Protein AF-A0A149VIC9-F1 (afdb_monomer_lite)

Sequence (94 aa):
TTLGKAHKHWFRAKFGNGRFRLFFRYDSATKVIIFAWVNDNNSLRTYGAKTDAYKVFQGMLEGGNPPDGWTELSKEASDQAAVDRLENASPSNP

Structure (mmCIF, N/CA/C/O backbone):
data_AF-A0A149VIC9-F1
#
_entry.id   AF-A0A149VIC9-F1
#
loop_
_atom_site.group_PDB
_atom_site.id
_atom_site.type_symbol
_atom_site.label_atom_id
_atom_site.label_alt_id
_atom_site.label_comp_id
_atom_site.label_asym_id
_atom_site.label_entity_id
_atom_site.label_seq_id
_atom_site.pdbx_PDB_ins_code
_atom_site.Cartn_x
_atom_site.Cartn_y
_atom_site.Cartn_z
_atom_site.occupancy
_atom_site.B_iso_or_equiv
_atom_site.auth_seq_id
_atom_site.auth_comp_id
_atom_site.auth_asym_id
_atom_site.auth_atom_id
_atom_site.pdbx_PDB_model_num
ATOM 1 N N . THR A 1 1 ? -10.328 -8.580 -12.087 1.00 59.94 1 THR A N 1
ATOM 2 C CA . THR A 1 1 ? -9.577 -7.589 -11.283 1.00 59.94 1 THR A CA 1
ATOM 3 C C . THR A 1 1 ? -8.101 -7.865 -11.449 1.00 59.94 1 THR A C 1
ATOM 5 O O . THR A 1 1 ? -7.741 -9.021 -11.622 1.00 59.94 1 THR A O 1
ATOM 8 N N . THR A 1 2 ? -7.253 -6.835 -11.462 1.00 67.69 2 THR A N 1
ATOM 9 C CA . THR A 1 2 ? -5.828 -6.994 -11.817 1.00 67.69 2 THR A CA 1
ATOM 10 C C . THR A 1 2 ? -5.015 -7.794 -10.788 1.00 67.69 2 THR A C 1
ATOM 12 O O . THR A 1 2 ? -3.974 -8.315 -11.149 1.00 67.69 2 THR A O 1
ATOM 15 N N . LEU A 1 3 ? -5.513 -7.937 -9.553 1.00 80.19 3 LEU A N 1
ATOM 16 C CA . LEU A 1 3 ? -4.914 -8.741 -8.474 1.00 80.19 3 LEU A CA 1
ATOM 17 C C . LEU A 1 3 ? -5.741 -10.002 -8.136 1.00 80.19 3 LEU A C 1
ATOM 19 O O . LEU A 1 3 ? -5.613 -10.575 -7.065 1.00 80.19 3 LEU A O 1
ATOM 23 N N . GLY A 1 4 ? -6.659 -10.424 -9.012 1.00 78.69 4 GLY A N 1
ATOM 24 C CA . GLY A 1 4 ? -7.534 -11.571 -8.737 1.00 78.69 4 GLY A CA 1
ATOM 25 C C . GLY A 1 4 ? -8.729 -11.257 -7.823 1.00 78.69 4 GLY A C 1
ATOM 26 O O . GLY A 1 4 ? -8.925 -10.127 -7.364 1.00 78.69 4 GLY A O 1
ATOM 27 N N . LYS A 1 5 ? -9.622 -12.242 -7.646 1.00 79.69 5 LYS A N 1
ATOM 28 C CA . LYS A 1 5 ? -10.898 -12.068 -6.919 1.00 79.69 5 LYS A CA 1
ATOM 29 C C . LYS A 1 5 ? -10.731 -11.997 -5.396 1.00 79.69 5 LYS A C 1
ATOM 31 O O . LYS A 1 5 ? -11.614 -11.428 -4.763 1.00 79.69 5 LYS A O 1
ATOM 36 N N . ALA A 1 6 ? -9.650 -12.554 -4.851 1.00 83.25 6 ALA A N 1
ATOM 37 C CA . ALA A 1 6 ? -9.360 -12.546 -3.417 1.00 83.25 6 ALA A CA 1
ATOM 38 C C . ALA A 1 6 ? -8.933 -11.154 -2.917 1.00 83.25 6 ALA A C 1
ATOM 40 O O . ALA A 1 6 ? -9.331 -10.738 -1.841 1.00 83.25 6 ALA A O 1
ATOM 41 N N . HIS A 1 7 ? -8.234 -10.381 -3.752 1.00 85.94 7 HIS A N 1
ATOM 42 C CA . HIS A 1 7 ? -7.610 -9.107 -3.373 1.00 85.94 7 HIS A CA 1
ATOM 43 C C . HIS A 1 7 ? -8.386 -7.881 -3.886 1.00 85.94 7 HIS A C 1
ATOM 45 O O . HIS A 1 7 ? -7.805 -6.890 -4.327 1.00 85.94 7 HIS A O 1
ATOM 51 N N . LYS A 1 8 ? -9.726 -7.942 -3.887 1.00 88.12 8 LYS A N 1
ATOM 52 C CA . LYS A 1 8 ? -10.593 -6.862 -4.413 1.00 88.12 8 LYS A CA 1
ATOM 53 C C . LYS A 1 8 ? -10.542 -5.576 -3.593 1.00 88.12 8 LYS A C 1
ATOM 55 O O . LYS A 1 8 ? -10.869 -4.517 -4.115 1.00 88.12 8 LYS A O 1
ATOM 60 N N . HIS A 1 9 ? -10.168 -5.685 -2.326 1.00 91.44 9 HIS A N 1
ATOM 61 C CA . HIS A 1 9 ? -10.038 -4.568 -1.398 1.00 91.44 9 HIS A CA 1
ATOM 62 C C . HIS A 1 9 ? -8.757 -3.752 -1.579 1.00 91.44 9 HIS A C 1
ATOM 64 O O . HIS A 1 9 ? -8.607 -2.711 -0.941 1.00 91.44 9 HIS A O 1
ATOM 70 N N . TRP A 1 10 ? -7.841 -4.207 -2.432 1.00 94.06 10 TRP A N 1
ATOM 71 C CA . TRP A 1 10 ? -6.658 -3.445 -2.800 1.00 94.06 10 TRP A CA 1
ATOM 72 C C . TRP A 1 10 ? -6.967 -2.482 -3.938 1.00 94.06 10 TRP A C 1
ATOM 74 O O . TRP A 1 10 ? -7.370 -2.869 -5.040 1.00 94.06 10 TRP A O 1
ATOM 84 N N . PHE A 1 11 ? -6.722 -1.207 -3.674 1.00 92.94 11 PHE A N 1
ATOM 85 C CA . PHE A 1 11 ? -6.893 -0.124 -4.624 1.00 92.94 11 PHE A CA 1
ATOM 86 C C . PHE A 1 11 ? -5.549 0.317 -5.187 1.00 92.94 11 PHE A C 1
ATOM 88 O O . PHE A 1 11 ? -4.480 -0.057 -4.700 1.00 92.94 11 PHE A O 1
ATOM 95 N N . ARG A 1 12 ? -5.605 1.120 -6.254 1.00 92.00 12 ARG A N 1
ATOM 96 C CA . ARG A 1 12 ? -4.404 1.651 -6.890 1.00 92.00 12 ARG A CA 1
ATOM 97 C C . ARG A 1 12 ? -4.613 3.052 -7.442 1.00 92.00 12 ARG A C 1
ATOM 99 O O . ARG A 1 12 ? -5.526 3.261 -8.241 1.00 92.00 12 ARG A O 1
ATOM 106 N N . ALA A 1 13 ? -3.679 3.947 -7.143 1.00 92.00 13 ALA A N 1
ATOM 107 C CA . ALA A 1 13 ? -3.532 5.238 -7.811 1.00 92.00 13 ALA A CA 1
ATOM 108 C C . ALA A 1 13 ? -2.393 5.185 -8.842 1.00 92.00 13 ALA A C 1
ATOM 110 O O . ALA A 1 13 ? -1.406 4.475 -8.652 1.00 92.00 13 ALA A O 1
ATOM 111 N N . LYS A 1 14 ? -2.532 5.914 -9.955 1.00 90.06 14 LYS A N 1
ATOM 112 C CA . LYS A 1 14 ? -1.485 6.060 -10.981 1.00 90.06 14 LYS A CA 1
ATOM 113 C C . LYS A 1 14 ? -0.956 7.491 -10.958 1.00 90.06 14 LYS A C 1
ATOM 115 O O . LYS A 1 14 ? -1.760 8.416 -10.959 1.00 90.06 14 LYS A O 1
ATOM 120 N N . PHE A 1 15 ? 0.361 7.669 -10.999 1.00 87.94 15 PHE A N 1
ATOM 121 C CA . PHE A 1 15 ? 1.002 8.990 -11.027 1.00 87.94 15 PHE A CA 1
ATOM 122 C C . PHE A 1 15 ? 2.351 8.946 -11.767 1.00 87.94 15 PHE A C 1
ATOM 124 O O . PHE A 1 15 ? 2.740 7.901 -12.298 1.00 87.94 15 PHE A O 1
ATOM 131 N N . GLY A 1 16 ? 3.026 10.095 -11.897 1.00 85.00 16 GLY A N 1
ATOM 132 C CA . GLY A 1 16 ? 4.294 10.213 -12.634 1.00 85.00 16 GLY A CA 1
ATOM 133 C C . GLY A 1 16 ? 4.168 9.775 -14.094 1.00 85.00 16 GLY A C 1
ATOM 134 O O . GLY A 1 16 ? 4.880 8.881 -14.546 1.00 85.00 16 GLY A O 1
ATOM 135 N N . ASN A 1 17 ? 3.188 10.332 -14.812 1.00 85.00 17 ASN A N 1
ATOM 136 C CA . ASN A 1 17 ? 2.864 9.966 -16.197 1.00 85.00 17 ASN A CA 1
ATOM 137 C C . ASN A 1 17 ? 2.573 8.456 -16.394 1.00 85.00 17 ASN A C 1
ATOM 139 O O . ASN A 1 17 ? 2.965 7.817 -17.378 1.00 85.00 17 ASN A O 1
ATOM 143 N N . GLY A 1 18 ? 1.918 7.861 -15.389 1.00 79.56 18 GLY A N 1
ATOM 144 C CA . GLY A 1 18 ? 1.546 6.447 -15.363 1.00 79.56 18 GLY A CA 1
ATOM 145 C C . GLY A 1 18 ? 2.706 5.482 -15.105 1.00 79.56 18 GLY A C 1
ATOM 146 O O . GLY A 1 18 ? 2.518 4.277 -15.273 1.00 79.56 18 GLY A O 1
ATOM 147 N N . ARG A 1 19 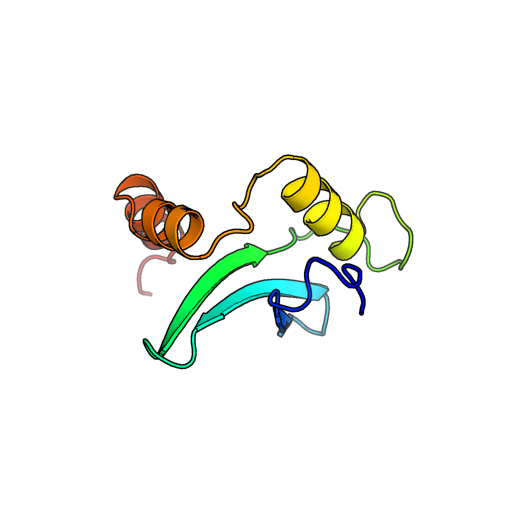? 3.888 5.987 -14.723 1.00 81.00 19 ARG A N 1
ATOM 148 C CA . ARG A 1 19 ? 5.051 5.170 -14.344 1.00 81.00 19 ARG A CA 1
ATOM 149 C C . ARG A 1 19 ? 4.874 4.536 -12.970 1.00 81.00 19 ARG A C 1
ATOM 151 O O . ARG A 1 19 ? 5.226 3.374 -12.786 1.00 81.00 19 ARG A O 1
ATOM 158 N N . PHE A 1 20 ? 4.292 5.280 -12.036 1.00 86.00 20 PHE A N 1
ATOM 159 C CA . PHE A 1 20 ? 4.137 4.838 -10.661 1.00 86.00 20 PHE A CA 1
ATOM 160 C C . PHE A 1 20 ? 2.701 4.423 -10.359 1.00 86.00 20 PHE A C 1
ATOM 162 O O . PHE A 1 20 ? 1.722 4.963 -10.888 1.00 86.00 20 PHE A O 1
ATOM 169 N N . ARG A 1 21 ? 2.601 3.417 -9.505 1.00 90.94 21 ARG A N 1
ATOM 170 C CA . ARG A 1 21 ? 1.411 2.736 -9.033 1.00 90.94 21 ARG A CA 1
ATOM 171 C C . ARG A 1 21 ? 1.562 2.618 -7.524 1.00 90.94 21 ARG A C 1
ATOM 173 O O . ARG A 1 21 ? 2.368 1.833 -7.039 1.00 90.94 21 ARG A O 1
ATOM 180 N N . LEU A 1 22 ? 0.779 3.411 -6.808 1.00 92.88 22 LEU A N 1
ATOM 181 C CA . LEU A 1 22 ? 0.615 3.274 -5.367 1.00 92.88 22 LEU A CA 1
ATOM 182 C C . LEU A 1 22 ? -0.507 2.272 -5.125 1.00 92.88 22 LEU A C 1
ATOM 184 O O . LEU A 1 22 ? -1.620 2.502 -5.601 1.00 92.88 22 LEU A O 1
ATOM 188 N N . PHE A 1 23 ? -0.218 1.194 -4.405 1.00 94.81 23 PHE A N 1
ATOM 189 C CA . PHE A 1 23 ? -1.204 0.245 -3.906 1.00 94.81 23 PHE A CA 1
ATOM 190 C C . PHE A 1 23 ? -1.552 0.576 -2.457 1.00 94.81 23 PHE A C 1
ATOM 192 O O . PHE A 1 23 ? -0.672 0.844 -1.634 1.00 94.81 23 PHE A O 1
ATOM 199 N N . PHE A 1 24 ? -2.848 0.588 -2.161 1.00 95.75 24 PH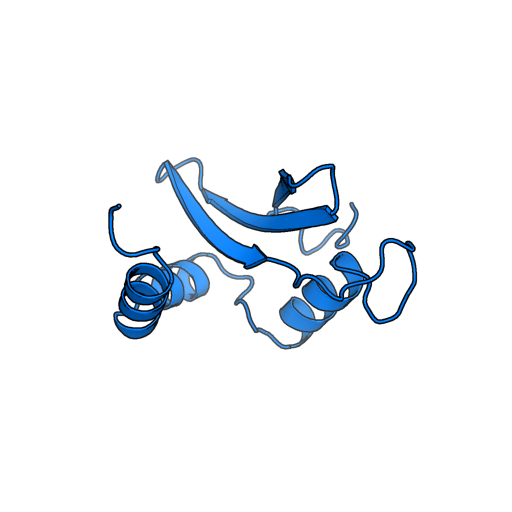E A N 1
ATOM 200 C CA . PHE A 1 24 ? -3.356 1.025 -0.867 1.00 95.75 24 PHE A CA 1
ATOM 201 C C . PHE A 1 24 ? -4.643 0.297 -0.483 1.00 95.75 24 PHE A C 1
ATOM 203 O O . PHE A 1 24 ? -5.357 -0.244 -1.334 1.00 95.75 24 PHE A O 1
ATOM 210 N N . ARG A 1 25 ? -4.941 0.325 0.813 1.00 95.81 25 ARG A N 1
ATOM 211 C CA . ARG A 1 25 ? -6.207 -0.114 1.404 1.00 95.81 25 ARG A CA 1
ATOM 212 C C . ARG A 1 25 ? -6.993 1.097 1.878 1.00 95.81 25 ARG A C 1
ATOM 214 O O . ARG A 1 25 ? -6.414 2.095 2.293 1.00 95.81 25 ARG A O 1
ATOM 221 N N . TYR A 1 26 ? -8.312 1.004 1.792 1.00 94.19 26 TYR A N 1
ATOM 222 C CA . TYR A 1 26 ? -9.232 2.009 2.305 1.00 94.19 26 TYR A CA 1
ATOM 223 C C . TYR A 1 26 ? -10.346 1.306 3.065 1.00 94.19 26 TYR A C 1
ATOM 225 O O . TYR A 1 26 ? -10.903 0.326 2.561 1.00 94.19 26 TYR A O 1
ATOM 233 N N . ASP A 1 27 ? -10.661 1.822 4.246 1.00 92.69 27 ASP A N 1
ATOM 234 C CA . ASP A 1 27 ? -11.852 1.446 4.992 1.00 92.69 27 ASP A CA 1
ATOM 235 C C . ASP A 1 27 ? -12.807 2.637 5.073 1.00 92.69 27 ASP A C 1
ATOM 237 O O . ASP A 1 27 ? -12.477 3.706 5.591 1.00 92.69 27 ASP A O 1
ATOM 241 N N . SER A 1 28 ? -14.018 2.451 4.552 1.00 90.12 28 SER A N 1
ATOM 242 C CA . SER A 1 28 ? -15.021 3.511 4.509 1.00 90.12 28 SER A CA 1
ATOM 243 C C . SER A 1 28 ? -15.629 3.819 5.870 1.00 90.12 28 SER A C 1
ATOM 245 O O . SER A 1 28 ? -16.076 4.946 6.077 1.00 90.12 28 SER A O 1
ATOM 247 N N . ALA A 1 29 ? -15.655 2.846 6.786 1.00 91.44 29 ALA A N 1
ATOM 248 C CA . ALA A 1 29 ? -16.241 3.030 8.110 1.00 91.44 29 ALA A CA 1
ATOM 249 C C . ALA A 1 29 ? -15.378 3.962 8.973 1.00 91.44 29 ALA A C 1
ATOM 251 O O . ALA A 1 29 ? -15.882 4.932 9.535 1.00 91.44 29 ALA A O 1
ATOM 252 N N . THR A 1 30 ? -14.070 3.710 9.016 1.00 91.50 30 THR A N 1
ATOM 253 C CA . THR A 1 30 ? -13.097 4.520 9.767 1.00 91.50 30 THR A CA 1
ATOM 254 C C . THR A 1 30 ? -12.543 5.704 8.975 1.00 91.50 30 THR A C 1
ATOM 256 O O . THR A 1 30 ? -11.929 6.593 9.557 1.00 91.50 30 THR A O 1
ATOM 259 N N . LYS A 1 31 ? -12.782 5.754 7.656 1.00 94.19 31 LYS A N 1
ATOM 260 C CA . LYS A 1 31 ? -12.241 6.762 6.725 1.00 94.19 31 LYS A CA 1
ATOM 261 C C . LYS A 1 31 ? -10.706 6.808 6.708 1.00 94.19 31 LYS A C 1
ATOM 263 O O . LYS A 1 31 ? -10.121 7.862 6.466 1.00 94.19 31 LYS A O 1
ATOM 268 N N . VAL A 1 32 ? -10.061 5.664 6.919 1.00 95.00 32 VAL A N 1
ATOM 269 C CA . VAL A 1 32 ? -8.599 5.527 6.916 1.00 95.00 32 VAL A CA 1
ATOM 270 C C . VAL A 1 32 ? -8.119 4.994 5.568 1.00 95.00 32 VAL A C 1
ATOM 272 O O . VAL A 1 32 ? -8.704 4.065 5.006 1.00 95.00 32 VAL A O 1
ATOM 275 N N . ILE A 1 33 ? -7.026 5.568 5.059 1.00 95.56 33 ILE A N 1
ATOM 276 C CA . ILE A 1 33 ? -6.282 5.064 3.901 1.00 95.56 33 ILE A CA 1
ATOM 277 C C . ILE A 1 33 ? -4.914 4.584 4.386 1.00 95.56 33 ILE A C 1
ATOM 279 O O . ILE A 1 33 ? -4.190 5.345 5.019 1.00 95.56 33 ILE A O 1
ATOM 283 N N . ILE A 1 34 ? -4.549 3.348 4.050 1.00 95.94 34 ILE A N 1
ATOM 284 C CA . ILE A 1 34 ? -3.235 2.772 4.352 1.00 95.94 34 ILE A CA 1
ATOM 285 C C . ILE A 1 34 ? -2.445 2.617 3.058 1.00 95.94 34 ILE A C 1
ATOM 287 O O . ILE A 1 34 ? -2.846 1.869 2.160 1.00 95.94 34 ILE A O 1
ATOM 291 N N . PHE A 1 35 ? -1.303 3.295 2.971 1.00 94.88 35 PHE A N 1
ATOM 292 C CA . PHE A 1 35 ? -0.351 3.137 1.876 1.00 94.88 35 PHE A CA 1
ATOM 293 C C . PHE A 1 35 ? 0.516 1.907 2.113 1.00 94.88 35 PHE A C 1
ATOM 295 O O . PHE A 1 35 ? 1.273 1.862 3.075 1.00 94.88 35 PHE A O 1
ATOM 302 N N . ALA A 1 36 ? 0.419 0.918 1.226 1.00 94.88 36 ALA A N 1
ATOM 303 C CA . ALA A 1 36 ? 1.140 -0.336 1.408 1.00 94.88 36 ALA A CA 1
ATOM 304 C C . ALA A 1 36 ? 2.422 -0.398 0.582 1.00 94.88 36 ALA A C 1
ATOM 306 O O . ALA A 1 36 ? 3.464 -0.809 1.084 1.00 94.88 36 ALA A O 1
ATOM 307 N N . TRP A 1 37 ? 2.368 0.002 -0.692 1.00 93.50 37 TRP A N 1
ATOM 308 C CA . TRP A 1 37 ? 3.536 -0.123 -1.558 1.00 93.50 37 TRP A CA 1
ATOM 309 C C . TRP A 1 37 ? 3.472 0.770 -2.796 1.00 93.50 37 TRP A C 1
ATOM 311 O O . TRP A 1 37 ? 2.409 0.982 -3.382 1.00 93.50 37 TRP A O 1
ATOM 321 N N . VAL A 1 38 ? 4.638 1.249 -3.227 1.00 91.19 38 VAL A N 1
ATOM 322 C CA . VAL A 1 38 ? 4.843 1.948 -4.496 1.00 91.19 38 VAL A CA 1
ATOM 323 C C . VAL A 1 38 ? 5.937 1.236 -5.280 1.00 91.19 38 VAL A C 1
ATOM 325 O O . VAL A 1 38 ? 6.953 0.839 -4.711 1.00 91.19 38 VAL A O 1
ATOM 328 N N . ASN A 1 39 ? 5.746 1.082 -6.589 1.00 89.00 39 ASN A N 1
ATOM 329 C CA . ASN A 1 39 ? 6.794 0.536 -7.442 1.00 89.00 39 ASN A CA 1
ATOM 330 C C . ASN A 1 39 ? 7.966 1.511 -7.610 1.00 89.00 39 ASN A C 1
ATOM 332 O O . ASN A 1 39 ? 7.779 2.726 -7.677 1.00 89.00 39 ASN A O 1
ATOM 336 N N . ASP A 1 40 ? 9.171 0.955 -7.717 1.00 79.56 40 ASP A N 1
ATOM 337 C CA . ASP A 1 40 ? 10.401 1.717 -7.915 1.00 79.56 40 ASP A CA 1
ATOM 338 C C . ASP A 1 40 ? 10.539 2.282 -9.345 1.00 79.56 40 ASP A C 1
ATOM 340 O O . ASP A 1 40 ? 9.741 2.010 -10.248 1.00 79.56 40 ASP A O 1
ATOM 344 N N . ASN A 1 41 ? 11.597 3.065 -9.571 1.00 68.88 41 ASN A N 1
ATOM 345 C CA . ASN A 1 41 ? 11.889 3.673 -10.869 1.00 68.88 41 ASN A CA 1
ATOM 346 C C . ASN A 1 41 ? 12.305 2.651 -11.952 1.00 68.88 41 ASN A C 1
ATOM 348 O O . ASN A 1 41 ? 12.278 2.990 -13.135 1.00 68.88 41 ASN A O 1
ATOM 352 N N . ASN A 1 42 ? 12.680 1.426 -11.579 1.00 66.12 42 ASN A N 1
ATOM 353 C CA . ASN A 1 42 ? 13.244 0.405 -12.470 1.00 66.12 42 ASN A CA 1
ATOM 354 C C . ASN A 1 42 ? 12.208 -0.628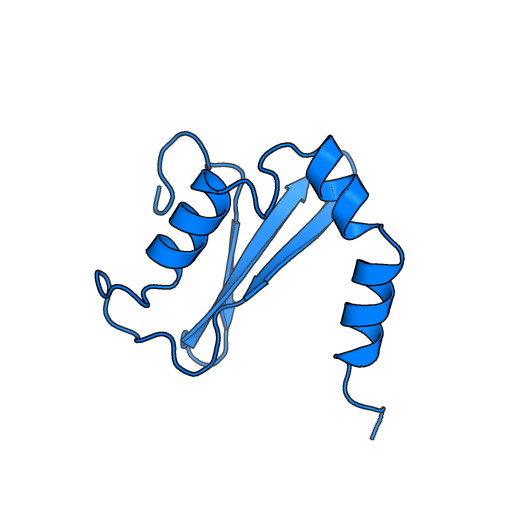 -12.937 1.00 66.12 42 ASN A C 1
ATOM 356 O O . ASN A 1 42 ? 12.446 -1.358 -13.901 1.00 66.12 42 ASN A O 1
ATOM 360 N N . SER A 1 43 ? 11.050 -0.686 -12.283 1.00 61.19 43 SER A N 1
ATOM 361 C CA . SER A 1 43 ? 9.931 -1.537 -12.675 1.00 61.19 43 SER A CA 1
ATOM 362 C C . SER A 1 43 ? 9.467 -1.219 -14.107 1.00 61.19 43 SER A C 1
ATOM 364 O O . SER A 1 43 ? 9.060 -0.102 -14.441 1.00 61.19 43 SER A O 1
ATOM 366 N N . LEU A 1 44 ? 9.601 -2.204 -15.005 1.00 56.78 44 LEU A N 1
ATOM 367 C CA . LEU A 1 44 ? 9.383 -2.016 -16.440 1.00 56.78 44 LEU A CA 1
ATOM 368 C C . LEU A 1 44 ? 7.896 -1.784 -16.743 1.00 56.78 44 LEU A C 1
ATOM 370 O O . LEU A 1 44 ? 7.001 -2.354 -16.121 1.00 56.78 44 LEU A O 1
ATOM 374 N N . ARG A 1 45 ? 7.628 -0.957 -17.762 1.00 54.44 45 ARG A N 1
ATOM 375 C CA . ARG A 1 45 ? 6.272 -0.585 -18.212 1.00 54.44 45 ARG A CA 1
ATOM 376 C C . ARG A 1 45 ? 5.468 -1.768 -18.770 1.00 54.44 45 ARG A C 1
ATOM 378 O O . ARG A 1 45 ? 4.245 -1.668 -18.874 1.00 54.44 45 ARG A O 1
ATOM 385 N N . THR A 1 46 ? 6.146 -2.843 -19.169 1.00 57.44 46 THR A N 1
ATOM 386 C CA . THR A 1 46 ? 5.571 -3.936 -19.954 1.00 57.44 46 THR A CA 1
ATOM 387 C C . THR A 1 46 ? 4.726 -4.858 -19.083 1.00 57.44 46 THR A C 1
ATOM 389 O O . THR A 1 46 ? 5.245 -5.575 -18.226 1.00 57.44 46 THR A O 1
ATOM 392 N N . TYR A 1 47 ? 3.415 -4.856 -19.339 1.00 53.34 47 TYR A N 1
ATOM 393 C CA . TYR A 1 47 ? 2.471 -5.803 -18.750 1.00 53.34 47 TYR A CA 1
ATOM 394 C C . TYR A 1 47 ? 2.966 -7.233 -18.993 1.00 53.34 47 TYR A C 1
ATOM 396 O O . TYR A 1 47 ? 3.209 -7.620 -20.135 1.00 53.34 47 TYR A O 1
ATOM 404 N N . GLY A 1 48 ? 3.167 -7.997 -17.919 1.00 55.84 48 GLY A N 1
ATOM 405 C CA . GLY A 1 48 ? 3.676 -9.366 -18.007 1.00 55.84 48 GLY A CA 1
ATOM 406 C C . GLY A 1 48 ? 5.177 -9.554 -17.745 1.00 55.84 48 GLY A C 1
ATOM 407 O O . GLY A 1 48 ? 5.586 -10.704 -17.560 1.00 55.84 48 GLY A O 1
ATOM 408 N N . ALA A 1 49 ? 5.984 -8.495 -17.632 1.00 65.12 49 ALA A N 1
ATOM 409 C CA . ALA A 1 49 ? 7.376 -8.616 -17.183 1.00 65.12 49 ALA A CA 1
ATOM 410 C C . ALA A 1 49 ? 7.455 -9.109 -15.722 1.00 65.12 49 ALA A C 1
ATOM 412 O O . ALA A 1 49 ? 6.548 -8.864 -14.932 1.00 65.12 49 ALA A O 1
ATOM 413 N N . LYS A 1 50 ? 8.550 -9.778 -15.324 1.00 56.16 50 LYS A N 1
ATOM 414 C CA . LYS A 1 50 ? 8.777 -10.155 -13.907 1.00 56.16 50 LYS A CA 1
ATOM 415 C C . LYS A 1 50 ? 8.814 -8.936 -12.968 1.00 56.16 50 LYS A C 1
ATOM 417 O O . LYS A 1 50 ? 8.528 -9.078 -11.789 1.00 56.16 50 LYS A O 1
ATOM 422 N N . THR A 1 51 ? 9.117 -7.755 -13.507 1.00 60.47 51 THR A N 1
ATOM 423 C CA . THR A 1 51 ? 9.125 -6.458 -12.813 1.00 60.47 51 THR A CA 1
ATOM 424 C C . THR A 1 51 ? 7.821 -5.667 -12.980 1.00 60.47 51 THR A C 1
ATOM 426 O O . THR A 1 51 ? 7.774 -4.477 -12.676 1.00 60.47 51 THR A O 1
ATOM 429 N N . ASP A 1 52 ? 6.752 -6.303 -13.467 1.00 83.25 52 ASP A N 1
ATOM 430 C CA . ASP A 1 52 ? 5.419 -5.705 -13.509 1.00 83.25 52 ASP A CA 1
ATOM 431 C C . ASP A 1 52 ? 4.914 -5.475 -12.079 1.00 83.25 52 ASP A C 1
ATOM 433 O O . ASP A 1 52 ? 4.785 -6.415 -11.294 1.00 83.25 52 ASP A O 1
ATOM 437 N N . ALA A 1 53 ? 4.589 -4.225 -11.754 1.00 86.19 53 ALA A N 1
ATOM 438 C CA . ALA A 1 53 ? 4.099 -3.812 -10.444 1.00 86.19 53 ALA A CA 1
ATOM 439 C C . ALA A 1 53 ? 2.911 -4.649 -9.935 1.00 86.19 53 ALA A C 1
ATOM 441 O O . ALA A 1 53 ? 2.787 -4.839 -8.731 1.00 86.19 53 ALA A O 1
ATOM 442 N N . TYR A 1 54 ? 2.050 -5.173 -10.819 1.00 86.12 54 TYR A N 1
ATOM 443 C CA . TYR A 1 54 ? 0.972 -6.071 -10.386 1.00 86.12 54 TYR A CA 1
ATOM 444 C C . TYR A 1 54 ? 1.477 -7.446 -9.972 1.00 86.12 54 TYR A C 1
ATOM 446 O O . TYR A 1 54 ? 0.997 -7.974 -8.978 1.00 86.12 54 TYR A O 1
ATOM 454 N N . LYS A 1 55 ? 2.438 -8.020 -10.706 1.00 86.50 55 LYS A N 1
ATOM 455 C CA . LYS A 1 55 ? 3.021 -9.325 -10.367 1.00 86.50 55 LYS A CA 1
ATOM 456 C C . LYS A 1 55 ? 3.852 -9.242 -9.095 1.00 86.50 55 LYS A C 1
ATOM 458 O O . LYS A 1 55 ? 3.758 -10.131 -8.261 1.00 86.50 55 LYS A O 1
ATOM 463 N N . VAL A 1 56 ? 4.619 -8.160 -8.941 1.00 88.81 56 VAL A N 1
ATOM 464 C CA . VAL A 1 56 ? 5.390 -7.897 -7.721 1.00 88.81 56 VAL A CA 1
ATOM 465 C C . VAL A 1 56 ? 4.447 -7.761 -6.532 1.00 88.81 56 VAL A C 1
ATOM 467 O O . VAL A 1 56 ? 4.602 -8.485 -5.557 1.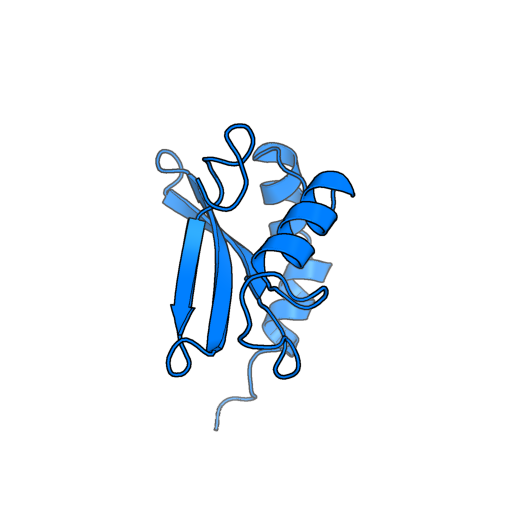00 88.81 56 VAL A O 1
ATOM 470 N N . PHE A 1 57 ? 3.422 -6.911 -6.637 1.00 91.31 57 PHE A N 1
ATOM 471 C CA . PHE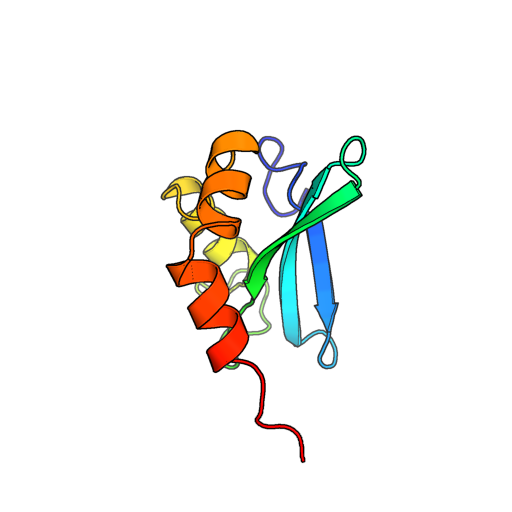 A 1 57 ? 2.484 -6.719 -5.536 1.00 91.31 57 PHE A CA 1
ATOM 472 C C . PHE A 1 57 ? 1.645 -7.973 -5.245 1.00 91.31 57 PHE A C 1
ATOM 474 O O . PHE A 1 57 ? 1.377 -8.278 -4.091 1.00 91.31 57 PHE A O 1
ATOM 481 N N . GLN A 1 58 ? 1.270 -8.752 -6.263 1.00 90.69 58 GLN A N 1
ATOM 482 C CA . GLN A 1 58 ? 0.601 -10.035 -6.047 1.00 90.69 58 GLN A CA 1
ATOM 483 C C . GLN A 1 58 ? 1.511 -11.025 -5.303 1.00 90.69 58 GLN A C 1
ATOM 485 O O . GLN A 1 58 ? 1.070 -11.617 -4.327 1.00 90.69 58 GLN A O 1
ATOM 490 N N . GLY A 1 59 ? 2.777 -11.164 -5.709 1.00 90.44 59 GLY A N 1
ATOM 491 C CA . GLY A 1 59 ? 3.736 -12.026 -5.009 1.00 90.44 59 GLY A CA 1
ATOM 492 C C . GLY A 1 59 ? 4.017 -11.564 -3.574 1.00 90.44 59 GLY A C 1
ATOM 493 O O . GLY A 1 59 ? 4.193 -12.385 -2.683 1.00 90.44 59 GLY A O 1
ATOM 494 N N . MET A 1 60 ? 3.996 -10.252 -3.334 1.00 93.00 60 MET A N 1
ATOM 495 C CA . MET A 1 60 ? 4.055 -9.654 -1.997 1.00 93.00 60 MET A CA 1
ATOM 496 C C . MET A 1 60 ? 2.868 -10.082 -1.118 1.00 93.00 60 MET A C 1
ATOM 498 O O . MET A 1 60 ? 3.074 -10.523 0.011 1.00 93.00 60 MET A O 1
ATOM 502 N N . LEU A 1 61 ? 1.641 -10.029 -1.649 1.00 93.56 61 LEU A N 1
ATOM 503 C CA . LEU A 1 61 ? 0.442 -10.503 -0.946 1.00 93.56 61 LEU A CA 1
ATOM 504 C C . LEU A 1 61 ? 0.481 -12.013 -0.681 1.00 93.56 61 LEU A C 1
ATOM 506 O O . LEU A 1 61 ? 0.145 -12.448 0.416 1.00 93.56 61 LEU A O 1
ATOM 510 N N . GLU A 1 62 ? 0.929 -12.808 -1.656 1.00 91.56 62 GLU A N 1
ATOM 511 C CA . GLU A 1 62 ? 1.135 -14.255 -1.491 1.00 91.56 62 GLU A CA 1
ATOM 512 C C . GLU A 1 62 ? 2.196 -14.560 -0.417 1.00 91.56 62 GLU A C 1
ATOM 514 O O . GLU A 1 62 ? 2.077 -15.545 0.308 1.00 91.56 62 GLU A O 1
ATOM 519 N N . GLY A 1 63 ? 3.200 -13.689 -0.278 1.00 92.31 63 GLY A N 1
ATOM 520 C CA . GLY A 1 63 ? 4.217 -13.740 0.773 1.00 92.31 63 GLY A CA 1
ATOM 521 C C . GLY A 1 63 ? 3.787 -13.153 2.123 1.00 92.31 63 GLY A C 1
ATOM 522 O O . GLY A 1 63 ? 4.583 -13.175 3.058 1.00 92.31 63 GLY A O 1
ATOM 523 N N . GLY A 1 64 ? 2.566 -12.621 2.241 1.00 93.31 64 GLY A N 1
ATOM 524 C CA . GLY A 1 64 ? 2.035 -12.049 3.482 1.00 93.31 64 GLY A CA 1
ATOM 525 C C . GLY A 1 64 ? 2.611 -10.683 3.869 1.00 93.31 64 GLY A C 1
ATOM 526 O O . GLY A 1 64 ? 2.427 -10.257 5.005 1.00 93.31 64 GLY A O 1
ATOM 527 N N . ASN A 1 65 ? 3.297 -9.994 2.955 1.00 92.38 65 ASN A N 1
ATOM 528 C CA . ASN A 1 65 ? 3.827 -8.653 3.187 1.00 92.38 65 ASN A CA 1
ATOM 529 C C . ASN A 1 65 ? 3.537 -7.756 1.971 1.00 92.38 65 ASN A C 1
ATOM 531 O O . ASN A 1 65 ? 4.270 -7.831 0.983 1.00 92.38 65 ASN A O 1
ATOM 535 N N . PRO A 1 66 ? 2.504 -6.899 2.019 1.00 94.44 66 PRO A N 1
ATOM 536 C CA . PRO A 1 66 ? 1.761 -6.503 3.219 1.00 94.44 66 PRO A CA 1
ATOM 537 C C . PRO A 1 66 ? 0.728 -7.559 3.670 1.00 94.44 66 PRO A C 1
ATOM 539 O O . PRO A 1 66 ? 0.266 -8.346 2.837 1.00 94.44 66 PRO A O 1
ATOM 542 N N . PRO A 1 67 ? 0.295 -7.541 4.945 1.00 95.12 67 PRO A N 1
ATOM 543 C CA . PRO A 1 67 ? -0.841 -8.335 5.399 1.00 95.12 67 PRO A CA 1
ATOM 544 C C . PRO A 1 67 ? -2.117 -7.994 4.621 1.00 95.12 67 PRO A C 1
ATOM 546 O O . PRO A 1 67 ? -2.423 -6.828 4.361 1.00 95.12 67 PRO A O 1
ATOM 549 N N . ASP A 1 68 ? -2.899 -9.014 4.267 1.00 92.75 68 ASP A N 1
ATOM 550 C CA . ASP A 1 68 ? -4.149 -8.827 3.516 1.00 92.75 68 ASP A CA 1
ATOM 551 C C . ASP A 1 68 ? -5.314 -8.371 4.423 1.00 92.75 68 ASP A C 1
ATOM 553 O O . ASP A 1 68 ? -6.220 -7.644 3.990 1.00 92.75 68 ASP A O 1
ATOM 557 N N . GLY A 1 69 ? -5.276 -8.776 5.697 1.00 93.12 69 GLY A N 1
ATOM 558 C CA . GLY A 1 69 ? -6.259 -8.446 6.727 1.00 93.12 69 GLY A CA 1
ATOM 559 C C . GLY A 1 69 ? -6.154 -6.997 7.200 1.00 93.12 69 GLY A C 1
ATOM 560 O O . GLY A 1 69 ? -5.067 -6.444 7.340 1.00 93.12 69 GLY A O 1
ATOM 561 N N . TRP A 1 70 ? -7.304 -6.351 7.421 1.00 93.69 70 TRP A N 1
ATOM 562 C CA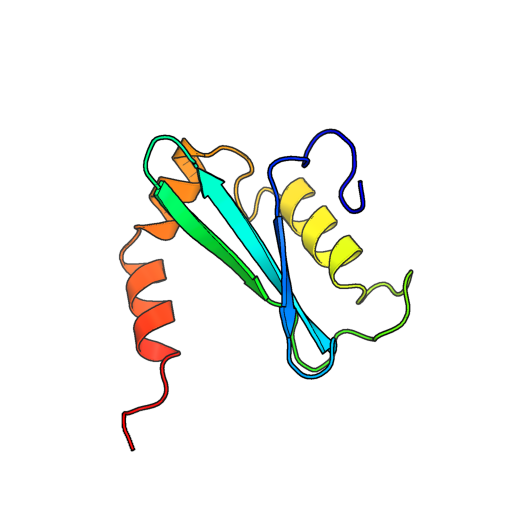 . TRP A 1 70 ? -7.340 -4.938 7.819 1.00 93.69 70 TRP A CA 1
ATOM 563 C C . TRP A 1 70 ? -6.712 -4.706 9.195 1.00 93.69 70 TRP A C 1
ATOM 565 O O . TRP A 1 70 ? -5.970 -3.746 9.368 1.00 93.69 70 TRP A O 1
ATOM 575 N N . THR A 1 71 ? -6.992 -5.581 10.161 1.00 94.50 71 THR A N 1
ATOM 576 C CA . THR A 1 71 ? -6.499 -5.445 11.536 1.00 94.50 71 THR A CA 1
ATOM 577 C C . THR A 1 71 ? -4.978 -5.532 11.592 1.00 94.50 71 THR A C 1
ATOM 579 O O . THR A 1 71 ? -4.343 -4.659 12.181 1.00 94.50 71 THR A O 1
ATOM 582 N N . GLU A 1 72 ? -4.387 -6.546 10.954 1.00 95.75 72 GLU A N 1
ATOM 583 C CA . GLU A 1 72 ? -2.933 -6.709 10.900 1.00 95.75 72 GLU A CA 1
ATOM 584 C C . GLU A 1 72 ? -2.286 -5.550 10.141 1.00 95.75 72 GLU A C 1
ATOM 586 O O . GLU A 1 72 ? -1.355 -4.926 10.646 1.00 95.75 72 GLU A O 1
ATOM 591 N N . LEU A 1 73 ? -2.840 -5.193 8.980 1.00 95.81 73 LEU A N 1
ATOM 592 C CA . LEU A 1 73 ? -2.320 -4.105 8.160 1.00 95.81 73 LEU A CA 1
ATOM 593 C C . LEU A 1 73 ? -2.377 -2.752 8.880 1.00 95.81 73 LEU A C 1
ATOM 595 O O . LEU A 1 73 ? -1.424 -1.982 8.822 1.00 95.81 73 LEU A O 1
ATOM 599 N N . SER A 1 74 ? -3.482 -2.450 9.564 1.00 95.38 74 SER A N 1
ATOM 600 C CA . SER A 1 74 ? -3.639 -1.203 10.318 1.00 95.38 74 SER A CA 1
ATOM 601 C C . SER A 1 74 ? -2.702 -1.148 11.516 1.00 95.38 74 SER A C 1
ATOM 603 O O . SER A 1 74 ? -2.230 -0.063 11.852 1.00 95.38 74 SER A O 1
ATOM 605 N N . LYS A 1 75 ? -2.418 -2.292 12.147 1.00 95.69 75 LYS A N 1
ATOM 606 C CA . LYS A 1 75 ? -1.449 -2.376 13.238 1.00 95.69 75 LYS A CA 1
ATOM 607 C C . LYS A 1 75 ? -0.039 -2.097 12.724 1.00 95.69 75 LYS A C 1
ATOM 609 O O . LYS A 1 75 ? 0.634 -1.249 13.291 1.00 95.69 75 LYS A O 1
ATOM 614 N N . GLU A 1 76 ? 0.380 -2.757 11.645 1.00 95.69 76 GLU A N 1
ATOM 615 C CA . GLU A 1 76 ? 1.708 -2.548 11.050 1.00 95.69 76 GLU A CA 1
ATOM 616 C C . GLU A 1 76 ? 1.891 -1.128 10.511 1.00 95.69 76 GLU A C 1
ATOM 618 O O . GLU A 1 76 ? 2.932 -0.517 10.721 1.00 95.69 76 GLU A O 1
ATOM 623 N N . ALA A 1 77 ? 0.868 -0.565 9.864 1.00 94.88 77 ALA A N 1
ATOM 624 C CA . ALA A 1 77 ? 0.922 0.801 9.351 1.00 94.88 77 ALA A CA 1
ATOM 625 C C . ALA A 1 77 ? 0.996 1.864 10.459 1.00 94.88 77 ALA A C 1
ATOM 627 O O . ALA A 1 77 ? 1.472 2.968 10.208 1.00 94.88 77 ALA A O 1
ATOM 628 N N . SER A 1 78 ? 0.514 1.535 11.660 1.00 94.31 78 SER A N 1
ATOM 629 C CA . SER A 1 78 ? 0.561 2.415 12.835 1.00 94.31 78 SER A CA 1
ATOM 630 C C . SER A 1 78 ? 1.781 2.157 13.724 1.00 94.31 78 SER A C 1
ATOM 632 O O . SER A 1 78 ? 1.929 2.821 14.748 1.00 94.31 78 SER A O 1
ATOM 634 N N . ASP A 1 79 ? 2.623 1.179 13.381 1.00 96.44 79 ASP A N 1
ATOM 635 C CA . ASP A 1 79 ? 3.831 0.880 14.142 1.00 96.44 79 ASP A CA 1
ATOM 636 C C . ASP A 1 79 ? 4.838 2.031 14.030 1.00 96.44 79 ASP A C 1
ATOM 638 O O . ASP A 1 79 ? 4.986 2.643 12.967 1.00 96.44 79 ASP A O 1
ATOM 642 N N . GLN A 1 80 ? 5.559 2.310 15.117 1.00 94.50 80 GLN A N 1
ATOM 643 C CA . GLN A 1 80 ? 6.490 3.436 15.167 1.00 94.50 80 GLN A CA 1
ATOM 644 C C . GLN A 1 80 ? 7.560 3.340 14.075 1.00 94.50 80 GLN A C 1
ATOM 646 O O . GLN A 1 80 ? 7.878 4.346 13.451 1.00 94.50 80 GLN A O 1
ATOM 651 N N . ALA A 1 81 ? 8.050 2.139 13.751 1.00 93.06 81 ALA A N 1
ATOM 652 C CA . ALA A 1 81 ? 9.039 1.982 12.689 1.00 93.06 81 ALA A CA 1
ATOM 653 C C . ALA A 1 81 ? 8.476 2.361 11.307 1.00 93.06 81 ALA A C 1
ATOM 655 O O . ALA A 1 81 ? 9.202 2.885 10.457 1.00 93.06 81 ALA A O 1
ATOM 656 N N . ALA A 1 82 ? 7.184 2.113 11.063 1.00 91.25 82 ALA A N 1
ATOM 657 C CA . ALA A 1 82 ? 6.520 2.509 9.825 1.00 91.25 82 ALA A CA 1
ATOM 658 C C . ALA A 1 82 ? 6.329 4.031 9.749 1.00 91.25 82 ALA A C 1
ATOM 660 O O . ALA A 1 82 ? 6.571 4.620 8.689 1.00 91.25 82 ALA A O 1
ATOM 661 N N . VAL A 1 83 ? 5.953 4.655 10.871 1.00 90.81 83 VAL A N 1
ATOM 662 C CA . VAL A 1 83 ? 5.829 6.114 11.010 1.00 90.81 83 VAL A CA 1
ATOM 663 C C . VAL A 1 83 ? 7.181 6.785 10.773 1.00 90.81 83 VAL A C 1
ATOM 665 O O . VAL A 1 83 ? 7.301 7.602 9.860 1.00 90.81 83 VAL A O 1
ATOM 668 N N . ASP A 1 84 ? 8.223 6.350 11.482 1.00 92.81 84 ASP A N 1
ATOM 669 C CA . ASP A 1 84 ? 9.579 6.890 11.362 1.00 92.81 84 ASP A CA 1
ATOM 670 C C . ASP A 1 84 ? 10.102 6.767 9.925 1.00 92.81 84 ASP A C 1
ATOM 672 O O . ASP A 1 84 ? 10.731 7.680 9.388 1.00 92.81 84 ASP A O 1
ATOM 676 N N . ARG A 1 85 ? 9.840 5.640 9.249 1.00 90.19 85 ARG A N 1
ATOM 677 C CA . ARG A 1 85 ? 10.251 5.445 7.850 1.00 90.19 85 ARG A CA 1
ATOM 678 C C . ARG A 1 85 ? 9.587 6.454 6.916 1.00 90.19 85 ARG A C 1
ATOM 680 O O . ARG A 1 85 ? 10.228 6.907 5.968 1.00 90.19 85 ARG A O 1
ATOM 687 N N . LEU A 1 86 ? 8.312 6.765 7.140 1.00 86.38 86 LEU A N 1
ATOM 688 C CA . LEU A 1 86 ? 7.575 7.732 6.328 1.00 86.38 86 LEU A CA 1
ATOM 689 C C . LEU A 1 86 ? 8.059 9.164 6.588 1.00 86.38 86 LEU A C 1
ATOM 691 O O . LEU A 1 86 ? 8.256 9.920 5.635 1.00 86.38 86 LEU A O 1
ATOM 695 N N . GLU A 1 87 ? 8.298 9.516 7.849 1.00 88.81 87 GLU A N 1
ATOM 696 C CA . GLU A 1 87 ? 8.849 10.818 8.231 1.00 88.81 87 GLU A CA 1
ATOM 697 C C . GLU A 1 87 ? 10.236 11.032 7.615 1.00 88.81 87 GLU A C 1
ATOM 699 O O . GLU A 1 87 ? 10.462 12.033 6.941 1.00 88.81 87 GLU A O 1
ATOM 704 N N . ASN A 1 88 ? 11.124 10.040 7.717 1.00 88.94 88 ASN A N 1
ATOM 705 C CA . ASN A 1 88 ? 12.470 10.099 7.136 1.00 88.94 88 ASN A CA 1
ATOM 706 C C . ASN A 1 88 ? 12.485 10.098 5.598 1.00 88.94 88 ASN A C 1
ATOM 708 O O . ASN A 1 88 ? 13.457 10.539 4.986 1.00 88.94 88 ASN A O 1
ATOM 712 N N . ALA A 1 89 ? 11.437 9.576 4.954 1.00 82.00 89 ALA A N 1
ATOM 713 C CA . ALA A 1 89 ? 11.294 9.610 3.499 1.00 82.00 89 ALA A CA 1
ATOM 714 C C . ALA A 1 89 ? 10.757 10.956 2.985 1.00 82.00 89 ALA A C 1
ATOM 716 O O . ALA A 1 89 ? 10.810 11.212 1.778 1.00 82.00 89 ALA A O 1
ATOM 717 N N . SER A 1 90 ? 10.224 11.799 3.873 1.00 75.69 90 SER A N 1
ATOM 718 C CA . SER A 1 90 ? 9.772 13.134 3.503 1.00 75.69 90 SER A CA 1
ATOM 719 C C . SER A 1 90 ? 10.997 14.004 3.214 1.00 75.69 90 SER A C 1
ATOM 721 O O . SER A 1 90 ? 11.926 14.036 4.022 1.00 75.69 90 SER A O 1
ATOM 723 N N . PRO A 1 91 ? 11.052 14.700 2.064 1.00 70.75 91 PRO A N 1
ATOM 724 C CA . PRO A 1 91 ? 12.130 15.645 1.824 1.00 70.75 91 PRO A CA 1
ATOM 725 C C . PRO A 1 91 ? 12.112 16.696 2.937 1.00 70.75 91 PRO A C 1
ATOM 727 O O . PRO A 1 91 ? 11.043 17.182 3.311 1.00 70.75 91 PRO A O 1
ATOM 730 N N . SER A 1 92 ? 13.288 17.045 3.463 1.00 63.69 92 SER A N 1
ATOM 731 C CA . SER A 1 92 ? 13.443 18.213 4.332 1.00 63.69 92 SER A CA 1
ATOM 732 C C . SER A 1 92 ? 12.762 19.404 3.658 1.00 63.69 92 SER A C 1
ATOM 734 O O . SER A 1 92 ? 13.018 19.637 2.472 1.00 63.69 92 SER A O 1
ATOM 736 N N . ASN A 1 93 ? 11.878 20.102 4.385 1.00 57.41 93 ASN A N 1
ATOM 737 C CA . ASN A 1 93 ? 11.207 21.301 3.877 1.00 57.41 93 ASN A CA 1
ATOM 738 C C . ASN A 1 93 ? 12.240 22.207 3.177 1.00 57.41 93 ASN A C 1
ATOM 740 O O . ASN A 1 93 ? 13.317 22.402 3.751 1.00 57.41 93 ASN A O 1
ATOM 744 N N . PRO A 1 94 ? 11.954 22.695 1.957 1.00 56.59 94 PRO A N 1
ATOM 745 C CA . PRO A 1 94 ? 12.851 23.607 1.258 1.00 56.59 94 PRO A CA 1
ATOM 746 C C . PRO A 1 94 ? 13.056 24.916 2.027 1.00 56.59 94 PRO A C 1
ATOM 748 O O . PRO A 1 94 ? 12.130 25.326 2.769 1.00 56.59 94 PRO A O 1
#

InterPro domains:
  IPR021679 Toxin endonuclease, YhaV [PF11663] (2-77)

Radius of gyration: 14.1 Å; chains: 1; bounding box: 30×38×35 Å

Secondary structure (DSSP, 8-state):
-TTTTTTTTEEEEEETTTTEEEEEEEETTTTEEEEEEE--TTS-SSTTSTT-HHHHHHHHHHTTSS-SSHHHHHHHHTSHHHHHHHHHHSPP--

Organism: NCBI:txid178901

pLDDT: mean 85.11, std 12.51, range [53.34, 96.44]

Foldseek 3Di:
DLLDPLQPQWDWDADPVRQKIFIWGADPVVRDIFTQDMQDNPQDPDDPDCSPPSNVVSVCPVVPRPPSDPVSNVVVCPDPVNVVVVVVPDPDDD